Protein AF-A0A8S9V8W8-F1 (afdb_monomer)

Secondary structure (DSSP, 8-state):
-PPPPHHHHHHHHHHHHHHHHHHHHHHHHHTT---HHHHHHHHHHHHHHHHHHH-S-SS--SS--PPP-HHHHHHH-TTTS-HHHHHHHHSS-HHHHHHHHHHHTT-GGGSPPSSS--TTHHHHHHHHHHHHTT-S------SS---

Solvent-accessible surface area (backbone atoms only — not comparable to full-atom values): 8996 Å² total; per-residue (Å²): 131,85,80,80,50,72,47,59,52,50,52,54,52,44,51,55,51,50,52,57,48,52,54,51,51,52,50,25,63,73,70,72,52,83,49,71,71,60,53,50,50,51,52,51,54,51,53,53,43,52,56,51,68,77,38,96,54,75,83,66,61,92,77,64,79,70,76,72,71,65,66,56,46,63,75,73,32,59,88,82,36,43,70,67,55,40,28,55,39,44,66,41,50,68,70,57,50,52,53,54,39,62,74,48,52,83,38,74,90,58,48,54,77,74,97,52,78,55,81,71,48,61,62,50,54,50,54,51,46,37,47,73,72,59,30,39,55,62,93,67,88,71,86,90,82,82,131

pLDDT: mean 83.27, std 13.47, range [36.59, 96.0]

Radius of gyration: 28.7 Å; Cα contacts (8 Å, |Δi|>4): 80; chains: 1; bounding box: 59×49×75 Å

Sequence (147 aa):
MPRPSARQVALRKLKIFLQVREEAATLRYLYDEEDFSEDELDILYAAAYERVLGSRYVDRPPSYRRRSDCWTQLLYDTTKLNSTEFLEYFRLEREAFFRLVDLVRDHPAMVSSGNCPFRGGVELHMLVLLKCLGAFGNDNTWSKQAQ

Foldseek 3Di:
DDDDAPLRVQLVVLVVVLVVLVVVVVVCVVVVVDDVVSVVVNVVSVVLNVVSVPDPHNPQDPCPPDDPPVVVCVLPPCPVAPQVNNCQQQVDGSVRLVVVLVVCQPPPVQQDDPDDGRPPGSSVVSVVVSVVVVSRRDPPPDDDDDD

Mean predicted aligned error: 12.71 Å

Organism: Phytophthora infestans (NCBI:txid4787)

Structure (mmCIF, N/CA/C/O backbone):
data_AF-A0A8S9V8W8-F1
#
_entry.id   AF-A0A8S9V8W8-F1
#
loop_
_atom_site.group_PDB
_atom_site.id
_atom_site.type_symbol
_atom_site.label_atom_id
_atom_site.label_alt_id
_atom_site.label_comp_id
_atom_site.label_asym_id
_atom_site.label_entity_id
_atom_site.label_seq_id
_atom_site.pdbx_PDB_ins_code
_atom_site.Cartn_x
_atom_site.Cartn_y
_atom_site.Cartn_z
_atom_site.occupancy
_atom_site.B_iso_or_equiv
_atom_site.auth_seq_id
_atom_site.auth_comp_id
_atom_site.auth_asym_id
_atom_site.auth_atom_id
_atom_site.pdbx_PDB_model_num
ATOM 1 N N . MET A 1 1 ? -8.405 17.752 -18.909 1.00 70.81 1 MET A N 1
ATOM 2 C CA . MET A 1 1 ? -7.757 16.461 -19.240 1.00 70.81 1 MET A CA 1
ATOM 3 C C . MET A 1 1 ? -7.244 15.805 -17.963 1.00 70.81 1 MET A C 1
ATOM 5 O O . MET A 1 1 ? -6.679 16.525 -17.143 1.00 70.81 1 MET A O 1
ATOM 9 N N . PRO A 1 2 ? -7.440 14.490 -17.758 1.00 79.62 2 PRO A N 1
ATOM 10 C CA . PRO A 1 2 ? -6.864 13.784 -16.615 1.00 79.62 2 PRO A CA 1
ATOM 11 C C . PRO A 1 2 ? -5.333 13.760 -16.709 1.00 79.62 2 PRO A C 1
ATOM 13 O O . PRO A 1 2 ? -4.765 13.638 -17.795 1.00 79.62 2 PRO A O 1
ATOM 16 N N . ARG A 1 3 ? -4.661 13.900 -15.562 1.00 86.62 3 ARG A N 1
ATOM 17 C CA . ARG A 1 3 ? -3.195 13.879 -15.489 1.00 86.62 3 ARG A CA 1
ATOM 18 C C . ARG A 1 3 ? -2.683 12.455 -15.752 1.00 86.62 3 ARG A C 1
ATOM 20 O O . ARG A 1 3 ? -3.227 11.518 -15.164 1.00 86.62 3 ARG A O 1
ATOM 27 N N . PRO A 1 4 ? -1.656 12.271 -16.602 1.00 86.81 4 PRO A N 1
ATOM 28 C CA . PRO A 1 4 ? -1.094 10.951 -16.855 1.00 86.81 4 PRO A CA 1
ATOM 29 C C . PRO A 1 4 ? -0.398 10.419 -15.600 1.00 86.81 4 PRO A C 1
ATOM 31 O O . PRO A 1 4 ? 0.229 11.171 -14.852 1.00 86.81 4 PRO A O 1
ATOM 34 N N . SER A 1 5 ? -0.497 9.111 -15.369 1.00 89.06 5 SER A N 1
ATOM 35 C CA . SER A 1 5 ? 0.194 8.476 -14.245 1.00 89.06 5 SER A CA 1
ATOM 36 C C . SER A 1 5 ? 1.700 8.390 -14.500 1.00 89.06 5 SER A C 1
ATOM 38 O O . SER A 1 5 ? 2.140 8.304 -15.648 1.00 89.06 5 SER A O 1
ATOM 40 N N . ALA A 1 6 ? 2.502 8.333 -13.432 1.00 89.69 6 ALA A N 1
ATOM 41 C CA . ALA A 1 6 ? 3.952 8.140 -13.542 1.00 89.69 6 ALA A CA 1
ATOM 42 C C . ALA A 1 6 ? 4.310 6.910 -14.399 1.00 89.69 6 ALA A C 1
ATOM 44 O O . ALA A 1 6 ? 5.212 6.973 -15.229 1.00 89.69 6 ALA A O 1
ATOM 45 N N . ARG A 1 7 ? 3.524 5.827 -14.287 1.00 92.38 7 ARG A N 1
ATOM 46 C CA . ARG A 1 7 ? 3.657 4.624 -15.125 1.00 92.38 7 ARG A CA 1
ATOM 47 C C . ARG A 1 7 ? 3.442 4.915 -16.602 1.00 92.38 7 ARG A C 1
ATOM 49 O O . ARG A 1 7 ? 4.238 4.489 -17.427 1.00 92.38 7 ARG A O 1
ATOM 56 N N . GLN A 1 8 ? 2.379 5.635 -16.945 1.00 92.06 8 GLN A N 1
ATOM 57 C CA . GLN A 1 8 ? 2.104 5.985 -18.340 1.00 92.06 8 GLN A CA 1
ATOM 58 C C . GLN A 1 8 ? 3.206 6.865 -18.928 1.00 92.06 8 GLN A C 1
ATOM 60 O O . GLN A 1 8 ? 3.594 6.668 -20.076 1.00 92.06 8 GLN A O 1
ATOM 65 N N . VAL A 1 9 ? 3.729 7.811 -18.145 1.00 93.62 9 VAL A N 1
ATOM 66 C CA . VAL A 1 9 ? 4.851 8.657 -18.567 1.00 93.62 9 VAL A CA 1
ATOM 67 C C . VAL A 1 9 ? 6.112 7.817 -18.784 1.00 93.62 9 VAL A C 1
ATOM 69 O O . VAL A 1 9 ? 6.744 7.948 -19.829 1.00 93.62 9 VAL A O 1
ATOM 72 N N . ALA A 1 10 ? 6.447 6.927 -17.847 1.00 93.31 10 ALA A N 1
ATOM 73 C CA . ALA A 1 10 ? 7.608 6.045 -17.950 1.00 93.31 10 ALA A CA 1
ATOM 74 C C . ALA A 1 10 ? 7.526 5.117 -19.171 1.00 93.31 10 ALA A C 1
ATOM 76 O O . ALA A 1 10 ? 8.469 5.063 -19.954 1.00 93.31 10 ALA A O 1
ATOM 77 N N . LEU A 1 11 ? 6.380 4.461 -19.392 1.00 94.94 11 LEU A N 1
ATOM 78 C CA . LEU A 1 11 ? 6.176 3.580 -20.548 1.00 94.94 11 LEU A CA 1
ATOM 79 C C . LEU A 1 11 ? 6.285 4.322 -21.878 1.00 94.94 11 LEU A C 1
ATOM 81 O O . LEU A 1 11 ? 6.869 3.794 -22.817 1.00 94.94 11 LEU A O 1
ATOM 85 N N . ARG A 1 12 ? 5.745 5.544 -21.971 1.00 94.81 12 ARG A N 1
ATOM 86 C CA . ARG A 1 12 ? 5.882 6.358 -23.189 1.00 94.81 12 ARG A CA 1
ATOM 87 C C . ARG A 1 12 ? 7.340 6.693 -23.470 1.00 94.81 12 ARG A C 1
ATOM 89 O O . ARG A 1 12 ? 7.774 6.534 -24.602 1.00 94.81 12 ARG A O 1
ATOM 96 N N . LYS A 1 13 ? 8.087 7.125 -22.450 1.00 94.94 13 LYS A N 1
ATOM 97 C CA . LYS A 1 13 ? 9.515 7.439 -22.593 1.00 94.94 13 LYS A CA 1
ATOM 98 C C . LYS A 1 13 ? 10.313 6.210 -23.019 1.00 94.94 13 LYS A C 1
ATOM 100 O O . LYS A 1 13 ? 11.019 6.275 -24.013 1.00 94.94 13 LYS A O 1
ATOM 105 N N . LEU A 1 14 ? 10.153 5.092 -22.311 1.00 94.94 14 LEU A N 1
ATOM 106 C CA . LEU A 1 14 ? 10.856 3.844 -22.617 1.00 94.94 14 LEU A CA 1
ATOM 107 C C . LEU A 1 14 ? 10.521 3.322 -24.017 1.00 94.94 14 LEU A C 1
ATOM 109 O O . LEU A 1 14 ? 11.418 2.884 -24.720 1.00 94.94 14 LEU A O 1
ATOM 113 N N . LYS A 1 15 ? 9.261 3.438 -24.456 1.00 96.00 15 LYS A N 1
ATOM 114 C CA . LYS A 1 15 ? 8.867 3.051 -25.814 1.00 96.00 15 LYS A CA 1
ATOM 115 C C . LYS A 1 15 ? 9.573 3.886 -26.886 1.00 96.00 15 LYS A C 1
ATOM 117 O O . LYS A 1 15 ? 10.024 3.320 -27.869 1.00 96.00 15 LYS A O 1
ATOM 122 N N . ILE A 1 16 ? 9.675 5.204 -26.692 1.00 95.75 16 ILE A N 1
ATOM 123 C CA . ILE A 1 16 ? 10.404 6.083 -27.620 1.00 95.75 16 ILE A CA 1
ATOM 124 C C . ILE A 1 16 ? 11.884 5.692 -27.662 1.00 95.75 16 ILE A C 1
ATOM 126 O O . ILE A 1 16 ? 12.445 5.567 -28.743 1.00 95.75 16 ILE A O 1
ATOM 130 N N . PHE A 1 17 ? 12.504 5.454 -26.501 1.00 93.75 17 PHE A N 1
ATOM 131 C CA . PHE A 1 17 ? 13.900 5.017 -26.453 1.00 93.75 17 PHE A CA 1
ATOM 132 C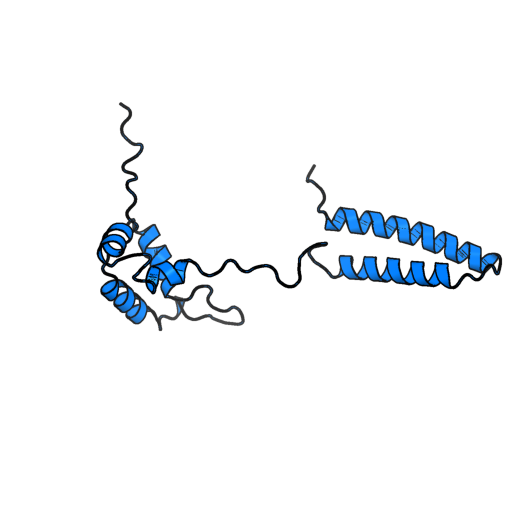 C . PHE A 1 17 ? 14.105 3.688 -27.175 1.00 93.75 17 PHE A C 1
ATOM 134 O O . PHE A 1 17 ? 14.995 3.608 -28.007 1.00 93.75 17 PHE A O 1
ATOM 141 N N . LEU A 1 18 ? 13.262 2.684 -26.930 1.00 95.56 18 LEU A N 1
ATOM 142 C CA . LEU A 1 18 ? 13.371 1.391 -27.608 1.00 95.56 18 LEU A CA 1
ATOM 143 C C . LEU A 1 18 ? 13.288 1.510 -29.133 1.00 95.56 18 LEU A C 1
ATOM 145 O O . LEU A 1 18 ? 14.057 0.849 -29.811 1.00 95.56 18 LEU A O 1
ATOM 149 N N . GLN A 1 19 ? 12.427 2.382 -29.664 1.00 95.88 19 GLN A N 1
ATOM 150 C CA . GLN A 1 19 ? 12.336 2.609 -31.112 1.00 95.88 19 GLN A CA 1
ATOM 151 C C . GLN A 1 19 ? 13.630 3.196 -31.689 1.00 95.88 19 GLN A C 1
ATOM 153 O O . GLN A 1 19 ? 14.149 2.692 -32.676 1.00 95.88 19 GLN A O 1
ATOM 158 N N . VAL A 1 20 ? 14.192 4.221 -31.040 1.00 95.31 20 VAL A N 1
ATOM 159 C CA . VAL A 1 20 ? 15.466 4.831 -31.469 1.00 95.31 20 VAL A CA 1
ATOM 160 C C . VAL A 1 20 ? 16.617 3.825 -31.396 1.00 95.31 20 VAL A C 1
ATOM 162 O O . VAL A 1 20 ? 17.513 3.818 -32.236 1.00 95.31 20 VAL A O 1
ATOM 165 N N . ARG A 1 21 ? 16.604 2.974 -30.372 1.00 94.06 21 ARG A N 1
ATOM 166 C CA . ARG A 1 21 ? 17.616 1.940 -30.156 1.00 94.06 21 ARG A CA 1
ATOM 167 C C . ARG A 1 21 ? 17.513 0.811 -31.176 1.00 94.06 21 ARG A C 1
ATOM 169 O O . ARG A 1 21 ? 18.535 0.391 -31.699 1.00 94.06 21 ARG A O 1
ATOM 176 N N . GLU A 1 22 ? 16.299 0.387 -31.513 1.00 94.69 22 GLU A N 1
ATOM 177 C CA . GLU A 1 22 ? 16.039 -0.578 -32.583 1.00 94.69 22 GLU A CA 1
ATOM 178 C C . GLU A 1 22 ? 16.583 -0.064 -33.924 1.00 94.69 22 GLU A C 1
ATOM 180 O O . GLU A 1 22 ? 17.324 -0.775 -34.598 1.00 94.69 22 GLU A O 1
ATOM 185 N N . GLU A 1 23 ? 16.323 1.202 -34.265 1.00 95.06 23 GLU A N 1
ATOM 186 C CA . GLU A 1 23 ? 16.904 1.843 -35.452 1.00 95.06 23 GLU A CA 1
ATOM 187 C C . GLU A 1 23 ? 18.442 1.833 -35.405 1.00 95.06 23 GLU A C 1
ATOM 189 O O . GLU A 1 23 ? 19.091 1.417 -36.366 1.00 95.06 23 GLU A O 1
ATOM 194 N N . ALA A 1 24 ? 19.047 2.208 -34.275 1.00 93.19 24 ALA A N 1
ATOM 195 C CA . ALA A 1 24 ? 20.502 2.180 -34.115 1.00 93.19 24 ALA A CA 1
ATOM 196 C C . ALA A 1 24 ? 21.092 0.761 -34.242 1.00 93.19 24 ALA A C 1
ATOM 198 O O . ALA A 1 24 ? 22.124 0.583 -34.885 1.00 93.19 24 ALA A O 1
ATOM 199 N N . ALA A 1 25 ? 20.438 -0.255 -33.676 1.00 93.00 25 ALA A N 1
ATOM 200 C CA . ALA A 1 25 ? 20.843 -1.653 -33.803 1.00 93.00 25 ALA A CA 1
ATOM 201 C C . ALA A 1 25 ? 20.768 -2.134 -35.261 1.00 93.00 25 ALA A C 1
ATOM 203 O O . ALA A 1 25 ? 21.687 -2.800 -35.737 1.00 93.00 25 ALA A O 1
ATOM 204 N N . THR A 1 26 ? 19.727 -1.742 -36.008 1.00 93.94 26 THR A N 1
ATOM 205 C CA . THR A 1 26 ? 19.630 -2.080 -37.439 1.00 93.94 26 THR A CA 1
ATOM 206 C C . THR A 1 26 ? 20.735 -1.441 -38.274 1.00 93.94 26 THR A C 1
ATOM 208 O O . THR A 1 26 ? 21.244 -2.085 -39.188 1.00 93.94 26 THR A O 1
ATOM 211 N N . LEU A 1 27 ? 21.138 -0.205 -37.959 1.00 93.81 27 LEU A N 1
ATOM 212 C CA . LEU A 1 27 ? 22.252 0.457 -38.638 1.00 93.81 27 LEU A CA 1
ATOM 213 C C . LEU A 1 27 ? 23.578 -0.240 -38.334 1.00 93.81 27 LEU A C 1
ATOM 215 O O . LEU A 1 27 ? 24.322 -0.528 -39.265 1.00 93.81 27 LEU A O 1
ATOM 219 N N . ARG A 1 28 ? 23.838 -0.571 -37.064 1.00 93.69 28 ARG A N 1
ATOM 220 C CA . ARG A 1 28 ? 25.041 -1.316 -36.663 1.00 93.69 28 ARG A CA 1
ATOM 221 C C . ARG A 1 28 ? 25.149 -2.649 -37.395 1.00 93.69 28 ARG A C 1
ATOM 223 O O . ARG A 1 28 ? 26.187 -2.947 -37.970 1.00 93.69 28 ARG A O 1
ATOM 230 N N . TYR A 1 29 ? 24.045 -3.390 -37.466 1.00 91.56 29 TYR A N 1
ATOM 231 C CA . TYR A 1 29 ? 23.970 -4.630 -38.234 1.00 91.56 29 TYR A CA 1
ATOM 232 C C . TYR A 1 29 ? 24.218 -4.421 -39.737 1.00 91.56 29 TYR A C 1
ATOM 234 O O . TYR A 1 29 ? 24.909 -5.213 -40.363 1.00 91.56 29 TYR A O 1
ATOM 242 N N . LEU A 1 30 ? 23.671 -3.356 -40.334 1.00 95.31 30 LEU A N 1
ATOM 243 C CA . LEU A 1 30 ? 23.828 -3.076 -41.766 1.00 95.31 30 LEU A CA 1
ATOM 244 C C . LEU A 1 30 ? 25.269 -2.705 -42.153 1.00 95.31 30 LEU A C 1
ATOM 246 O O . LEU A 1 30 ? 25.691 -2.998 -43.271 1.00 95.31 30 LEU A O 1
ATOM 250 N N . TYR A 1 31 ? 25.988 -2.027 -41.258 1.00 94.31 31 TYR A N 1
ATOM 251 C CA . TYR A 1 31 ? 27.356 -1.555 -41.482 1.00 94.31 31 TYR A CA 1
ATOM 252 C C . TYR A 1 31 ? 28.434 -2.476 -40.884 1.00 94.31 31 TYR A C 1
ATOM 254 O O . TYR A 1 31 ? 29.606 -2.107 -40.917 1.00 94.31 31 TYR A O 1
ATOM 262 N N . ASP A 1 32 ? 28.063 -3.656 -40.367 1.00 91.38 32 ASP A N 1
ATOM 263 C CA . ASP A 1 32 ? 28.951 -4.573 -39.628 1.00 91.38 32 ASP A CA 1
ATOM 264 C C . ASP A 1 32 ? 29.699 -3.884 -38.459 1.00 91.38 32 ASP A C 1
ATOM 266 O O . ASP A 1 32 ? 30.818 -4.246 -38.090 1.00 91.38 32 ASP A O 1
ATOM 270 N N . GLU A 1 33 ? 29.071 -2.877 -37.846 1.00 91.81 33 GLU A N 1
ATOM 271 C CA . GLU A 1 33 ? 29.570 -2.160 -36.667 1.00 91.81 33 GLU A CA 1
ATOM 272 C C . GLU A 1 33 ? 29.078 -2.844 -35.383 1.00 91.81 33 GLU A C 1
ATOM 274 O O . GLU A 1 33 ? 28.322 -2.272 -34.593 1.00 91.81 33 GLU A O 1
ATOM 279 N N . GLU A 1 34 ? 29.468 -4.106 -35.187 1.00 87.81 34 GLU A N 1
ATOM 280 C CA . GLU A 1 34 ? 29.121 -4.846 -33.971 1.00 87.81 34 GLU A CA 1
ATOM 281 C C . GLU A 1 34 ? 29.688 -4.146 -32.725 1.00 87.81 34 GLU A C 1
ATOM 283 O O . GLU A 1 34 ? 30.896 -3.940 -32.588 1.00 87.81 34 GLU A O 1
ATOM 288 N N . ASP A 1 35 ? 28.800 -3.808 -31.789 1.00 91.00 35 ASP A N 1
ATOM 289 C CA . ASP A 1 35 ? 29.153 -3.193 -30.512 1.00 91.00 35 ASP A CA 1
ATOM 290 C C . ASP A 1 35 ? 28.373 -3.869 -29.382 1.00 91.00 35 ASP A C 1
ATOM 292 O O . ASP A 1 35 ? 27.203 -3.579 -29.124 1.00 91.00 35 ASP A O 1
ATOM 296 N N . PHE A 1 36 ? 29.056 -4.772 -28.683 1.00 89.56 36 PHE A N 1
ATOM 297 C CA . PHE A 1 36 ? 28.488 -5.536 -27.573 1.00 89.56 36 PHE A CA 1
ATOM 298 C C . PHE A 1 36 ? 28.013 -4.661 -26.408 1.00 89.56 36 PHE A C 1
ATOM 300 O O . PHE A 1 36 ? 27.091 -5.050 -25.692 1.00 89.56 36 PHE A O 1
ATOM 307 N N . SER A 1 37 ? 28.639 -3.501 -26.191 1.00 90.81 37 SER A N 1
ATOM 308 C CA . SER A 1 37 ? 28.251 -2.603 -25.098 1.00 90.81 37 SER A CA 1
ATOM 309 C C . SER A 1 37 ? 26.904 -1.943 -25.382 1.00 90.81 37 SER A C 1
ATOM 311 O O . SER A 1 37 ? 26.062 -1.792 -24.494 1.00 90.81 37 SER A O 1
ATOM 313 N N . GLU A 1 38 ? 26.668 -1.624 -26.649 1.00 91.69 38 GLU A N 1
ATOM 314 C CA . GLU A 1 38 ? 25.408 -1.084 -27.127 1.00 91.69 38 GLU A CA 1
ATOM 315 C C . GLU A 1 38 ? 24.305 -2.158 -27.119 1.00 91.69 38 GLU A C 1
ATOM 317 O O . GLU A 1 38 ? 23.176 -1.890 -26.705 1.00 91.69 38 GLU A O 1
ATOM 322 N N . ASP A 1 39 ? 24.623 -3.407 -27.445 1.00 90.19 39 ASP A N 1
ATOM 323 C CA . ASP A 1 39 ? 23.652 -4.507 -27.343 1.00 90.19 39 ASP A CA 1
ATOM 324 C C . ASP A 1 39 ? 23.237 -4.794 -25.891 1.00 90.19 39 ASP A C 1
ATOM 326 O O . ASP A 1 39 ? 22.066 -5.062 -25.603 1.00 90.19 39 ASP A O 1
ATOM 330 N N . GLU A 1 40 ? 24.165 -4.678 -24.937 1.00 94.12 40 GLU A N 1
ATOM 331 C CA . GLU A 1 40 ? 23.848 -4.791 -23.511 1.00 94.12 40 GLU A CA 1
ATOM 332 C C . GLU A 1 40 ? 22.883 -3.682 -23.060 1.00 94.12 40 GLU A C 1
ATOM 334 O O . GLU A 1 40 ? 21.921 -3.941 -22.326 1.00 94.12 40 GLU A O 1
ATOM 339 N N . LEU A 1 41 ? 23.074 -2.453 -23.547 1.00 93.12 41 LEU A N 1
ATOM 340 C CA . LEU A 1 41 ? 22.155 -1.345 -23.283 1.00 93.12 41 LEU A CA 1
ATOM 341 C C . LEU A 1 41 ? 20.754 -1.611 -23.852 1.00 93.12 41 LEU A C 1
ATOM 343 O O . LEU A 1 41 ? 19.765 -1.337 -23.163 1.00 93.12 41 LEU A O 1
ATOM 347 N N . ASP A 1 42 ? 20.645 -2.184 -25.051 1.00 93.56 42 ASP A N 1
ATOM 348 C CA . ASP A 1 42 ? 19.356 -2.553 -25.657 1.00 93.56 42 ASP A CA 1
ATOM 349 C C . ASP A 1 42 ? 18.584 -3.537 -24.775 1.00 93.56 42 ASP A C 1
ATOM 351 O O . ASP A 1 42 ? 17.405 -3.323 -24.460 1.00 93.56 42 ASP A O 1
ATOM 355 N N . ILE A 1 43 ? 19.277 -4.570 -24.292 1.00 93.88 43 ILE A N 1
ATOM 356 C CA . ILE A 1 43 ? 18.724 -5.568 -23.372 1.00 93.88 43 ILE A CA 1
ATOM 357 C C . ILE A 1 43 ? 18.252 -4.902 -22.073 1.00 93.88 43 ILE A C 1
ATOM 359 O O . ILE A 1 43 ? 17.152 -5.192 -21.587 1.00 93.88 43 ILE A O 1
ATOM 363 N N . LEU A 1 44 ? 19.041 -3.981 -21.513 1.00 94.81 44 LEU A N 1
ATOM 364 C CA . LEU A 1 44 ? 18.689 -3.268 -20.282 1.00 94.81 44 LEU A CA 1
ATOM 365 C C . LEU A 1 44 ? 17.431 -2.406 -20.448 1.00 94.81 44 LEU A C 1
ATOM 367 O O . LEU A 1 44 ? 16.554 -2.423 -19.575 1.00 94.81 44 LEU A O 1
ATOM 371 N N . TYR A 1 45 ? 17.303 -1.672 -21.556 1.00 94.12 45 TYR A N 1
ATOM 372 C CA . TYR A 1 45 ? 16.111 -0.866 -21.830 1.00 94.12 45 TYR A CA 1
ATOM 373 C C . TYR A 1 45 ? 14.871 -1.734 -22.074 1.00 94.12 45 TYR A C 1
ATOM 375 O O . TYR A 1 45 ? 13.791 -1.396 -21.572 1.00 94.12 45 TYR A O 1
ATOM 383 N N . ALA A 1 46 ? 15.018 -2.868 -22.764 1.00 95.06 46 ALA A N 1
ATOM 384 C CA . ALA A 1 46 ? 13.932 -3.823 -22.977 1.00 95.06 46 ALA A CA 1
ATOM 385 C C . ALA A 1 46 ? 13.457 -4.427 -21.646 1.00 95.06 46 ALA A C 1
ATOM 387 O O . ALA A 1 46 ? 12.265 -4.396 -21.326 1.00 95.06 46 ALA A O 1
ATOM 388 N N . ALA A 1 47 ? 14.390 -4.869 -20.799 1.00 94.69 47 ALA A N 1
ATOM 389 C CA . ALA A 1 47 ? 14.086 -5.381 -19.466 1.00 94.69 47 ALA A CA 1
ATOM 390 C C . ALA A 1 47 ? 13.419 -4.318 -18.573 1.00 94.69 47 ALA A C 1
ATOM 392 O O . ALA A 1 47 ? 12.480 -4.612 -17.824 1.00 94.69 47 ALA A O 1
ATOM 393 N N . ALA A 1 48 ? 13.861 -3.059 -18.658 1.00 93.25 48 ALA A N 1
ATOM 394 C CA . ALA A 1 48 ? 13.247 -1.953 -17.930 1.00 93.25 48 ALA A CA 1
ATOM 395 C C . ALA A 1 48 ? 11.805 -1.682 -18.391 1.00 93.25 48 ALA A C 1
ATOM 397 O O . ALA A 1 48 ? 10.942 -1.420 -17.545 1.00 93.25 48 ALA A O 1
ATOM 398 N N . TYR A 1 49 ? 11.532 -1.767 -19.697 1.00 94.38 49 TYR A N 1
ATOM 399 C CA . TYR A 1 49 ? 10.187 -1.641 -20.258 1.00 94.38 49 TYR A CA 1
ATOM 400 C C . TYR A 1 49 ? 9.258 -2.742 -19.748 1.00 94.38 49 TYR A C 1
ATOM 402 O O . TYR A 1 49 ? 8.213 -2.427 -19.173 1.00 94.38 49 TYR A O 1
ATOM 410 N N . GLU A 1 50 ? 9.674 -4.004 -19.849 1.00 94.50 50 GLU A N 1
ATOM 411 C CA . GLU A 1 50 ? 8.899 -5.157 -19.377 1.00 94.50 50 GLU A CA 1
ATOM 412 C C . GLU A 1 50 ? 8.618 -5.090 -17.873 1.00 94.50 50 GLU A C 1
ATOM 414 O O . GLU A 1 50 ? 7.488 -5.299 -17.419 1.00 94.50 50 GLU A O 1
ATOM 419 N N . ARG A 1 51 ? 9.610 -4.681 -1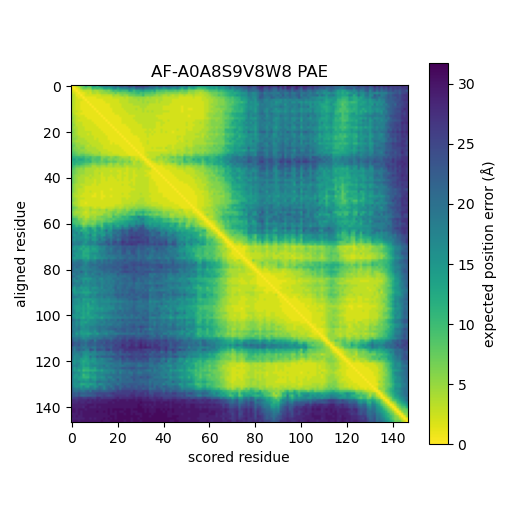7.076 1.00 91.56 51 ARG A N 1
ATOM 420 C CA . ARG A 1 51 ? 9.438 -4.486 -15.631 1.00 91.56 51 ARG A CA 1
ATOM 421 C C . ARG A 1 51 ? 8.348 -3.461 -15.307 1.00 91.56 51 ARG A C 1
ATOM 423 O O . ARG A 1 51 ? 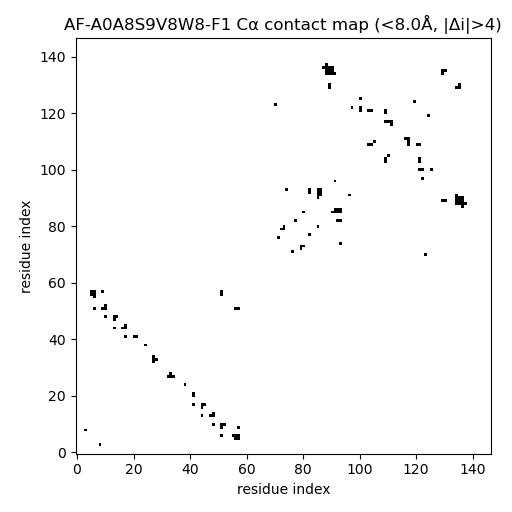7.559 -3.673 -14.387 1.00 91.56 51 ARG A O 1
ATOM 430 N N . VAL A 1 52 ? 8.301 -2.338 -16.027 1.00 92.31 52 VAL A N 1
ATOM 431 C CA . VAL A 1 52 ? 7.272 -1.298 -15.826 1.00 92.31 52 VAL A CA 1
ATOM 432 C C . VAL A 1 52 ? 5.922 -1.732 -16.407 1.00 92.31 52 VAL A C 1
ATOM 434 O O . VAL A 1 52 ? 4.866 -1.360 -15.881 1.00 92.31 52 VAL A O 1
ATOM 437 N N . LEU A 1 53 ? 5.929 -2.533 -17.472 1.00 92.69 53 LEU A N 1
ATOM 438 C CA . LEU A 1 53 ? 4.724 -3.088 -18.073 1.00 92.69 53 LEU A CA 1
ATOM 439 C C . LEU A 1 53 ? 4.029 -4.052 -17.100 1.00 92.69 53 LEU A C 1
ATOM 441 O O . LEU A 1 53 ? 2.830 -3.891 -16.853 1.00 92.69 53 LEU A O 1
ATOM 445 N N . GLY A 1 54 ? 4.790 -4.959 -16.483 1.00 89.56 54 GLY A N 1
ATOM 446 C CA . GLY A 1 54 ? 4.310 -5.934 -15.499 1.00 89.56 54 GLY A CA 1
ATOM 447 C 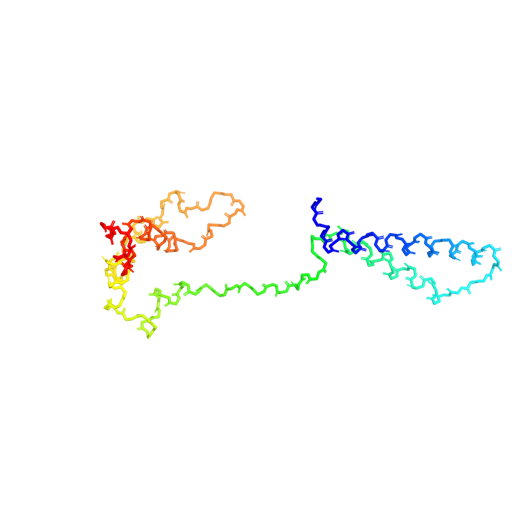C . GLY A 1 54 ? 3.984 -5.356 -14.117 1.00 89.56 54 GLY A C 1
ATOM 448 O O . GLY A 1 54 ? 3.317 -6.011 -13.315 1.00 89.56 54 GLY A O 1
ATOM 449 N N . SER A 1 55 ? 4.401 -4.123 -13.814 1.00 85.62 55 SER A N 1
ATOM 450 C CA . SER A 1 55 ? 4.127 -3.483 -12.527 1.00 85.62 55 SER A CA 1
ATOM 451 C C . SER A 1 55 ? 2.941 -2.514 -12.588 1.00 85.62 55 SER A C 1
ATOM 453 O O . SER A 1 55 ? 2.685 -1.821 -13.574 1.00 85.62 55 SER A O 1
ATOM 455 N N . ARG A 1 56 ? 2.188 -2.422 -11.482 1.00 83.69 56 ARG A N 1
ATOM 456 C CA . ARG A 1 56 ? 1.102 -1.432 -11.339 1.00 83.69 56 ARG A CA 1
ATOM 457 C C . ARG A 1 56 ? 1.627 -0.024 -11.040 1.00 83.69 56 ARG A C 1
ATOM 459 O O . ARG A 1 56 ? 0.970 0.963 -11.368 1.00 83.69 56 ARG A O 1
ATOM 466 N N . TYR A 1 57 ? 2.790 0.068 -10.405 1.00 84.06 57 TYR A N 1
ATOM 467 C CA . TYR A 1 57 ? 3.399 1.304 -9.921 1.00 84.06 57 TYR A CA 1
ATOM 468 C C . TYR A 1 5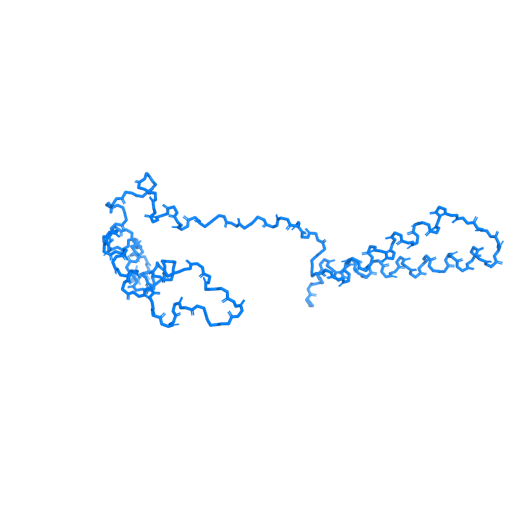7 ? 4.891 1.289 -10.253 1.00 84.06 57 TYR A C 1
ATOM 470 O O . TYR A 1 57 ? 5.528 0.257 -10.072 1.00 84.06 57 TYR A O 1
ATOM 478 N N . VAL A 1 58 ? 5.431 2.427 -10.698 1.00 82.19 58 VAL A N 1
ATOM 479 C CA . VAL A 1 58 ? 6.841 2.543 -11.118 1.00 82.19 58 VAL A CA 1
ATOM 480 C C . VAL A 1 58 ? 7.783 2.432 -9.921 1.00 82.19 58 VAL A C 1
ATOM 482 O O . VAL A 1 58 ? 8.645 1.565 -9.909 1.00 82.19 58 VAL A O 1
ATOM 485 N N . ASP A 1 59 ? 7.543 3.235 -8.881 1.00 77.44 59 ASP A N 1
ATOM 486 C CA . ASP A 1 59 ? 8.478 3.400 -7.758 1.00 77.44 59 ASP A CA 1
ATOM 487 C C . ASP A 1 59 ? 7.920 2.847 -6.443 1.00 77.44 59 ASP A C 1
ATOM 489 O O . ASP A 1 59 ? 8.157 3.397 -5.367 1.00 77.44 59 ASP A O 1
ATOM 493 N N . ARG A 1 60 ? 7.098 1.789 -6.494 1.00 76.62 60 ARG A N 1
ATOM 494 C CA . ARG A 1 60 ? 6.550 1.218 -5.257 1.00 76.62 60 ARG A CA 1
ATOM 495 C C . ARG A 1 60 ? 7.627 0.376 -4.566 1.00 76.62 60 ARG A C 1
ATOM 497 O O . ARG A 1 60 ? 8.015 -0.645 -5.132 1.00 76.62 60 ARG A O 1
ATOM 504 N N . PRO A 1 61 ? 8.056 0.728 -3.338 1.00 76.56 61 PRO A N 1
ATOM 505 C CA . PRO A 1 61 ? 9.007 -0.097 -2.616 1.00 76.56 61 PRO A CA 1
ATOM 506 C C . PRO A 1 61 ? 8.409 -1.488 -2.350 1.00 76.56 61 PRO A C 1
ATOM 508 O O . PRO A 1 61 ? 7.206 -1.584 -2.069 1.00 76.56 61 PRO A O 1
ATOM 511 N N . PRO A 1 62 ? 9.225 -2.557 -2.400 1.00 70.44 62 PRO A N 1
ATOM 512 C CA . PRO A 1 62 ? 8.763 -3.925 -2.161 1.00 70.44 62 PRO A CA 1
ATOM 513 C C . PRO A 1 62 ? 8.179 -4.079 -0.749 1.00 70.44 62 PRO A C 1
ATOM 515 O O . PRO A 1 62 ? 7.148 -4.722 -0.560 1.00 70.44 62 PRO A O 1
ATOM 518 N N . SER A 1 63 ? 8.767 -3.395 0.234 1.00 69.62 63 SER A N 1
ATOM 519 C CA . SER A 1 63 ? 8.240 -3.253 1.589 1.00 69.62 63 SER A CA 1
ATOM 520 C C . SER A 1 63 ? 7.450 -1.949 1.725 1.00 69.62 63 SER A C 1
ATOM 522 O O . SER A 1 63 ? 7.873 -0.973 2.346 1.00 69.62 63 SER A O 1
ATOM 524 N N . TYR A 1 64 ? 6.253 -1.901 1.142 1.00 64.56 64 TYR A N 1
ATOM 525 C CA . TYR A 1 64 ? 5.329 -0.819 1.474 1.00 64.56 64 TYR A CA 1
ATOM 526 C C . TYR A 1 64 ? 5.018 -0.895 2.975 1.00 64.56 64 TYR A C 1
ATOM 528 O O . TYR A 1 64 ? 4.417 -1.878 3.418 1.00 64.56 64 TYR A O 1
ATOM 536 N N . ARG A 1 65 ? 5.449 0.114 3.752 1.00 61.12 65 ARG A N 1
ATOM 537 C CA . ARG A 1 65 ? 5.203 0.189 5.199 1.00 61.12 65 ARG A CA 1
ATOM 538 C C . ARG A 1 65 ? 3.701 0.084 5.432 1.00 61.12 65 ARG A C 1
ATOM 540 O O . ARG A 1 65 ? 2.960 1.042 5.211 1.00 61.12 65 ARG A O 1
ATOM 547 N N . ARG A 1 66 ? 3.239 -1.089 5.864 1.00 66.06 66 ARG A N 1
ATOM 548 C CA . ARG A 1 66 ? 1.900 -1.204 6.430 1.00 66.06 66 ARG A CA 1
ATOM 549 C C . ARG A 1 66 ? 1.927 -0.340 7.681 1.00 66.06 66 ARG A C 1
ATOM 551 O O . ARG A 1 66 ? 2.809 -0.512 8.521 1.00 66.06 66 ARG A O 1
ATOM 558 N N . ARG A 1 67 ? 1.038 0.653 7.748 1.00 65.50 67 ARG A N 1
ATOM 559 C CA . ARG A 1 67 ? 0.849 1.432 8.971 1.00 65.50 67 ARG A CA 1
ATOM 560 C C . ARG A 1 67 ? 0.602 0.407 10.076 1.00 65.50 67 ARG A C 1
ATOM 562 O O . ARG A 1 67 ? -0.226 -0.479 9.871 1.00 65.50 67 ARG A O 1
ATOM 569 N N . SER A 1 68 ? 1.377 0.459 11.158 1.00 67.56 68 SER A N 1
ATOM 570 C CA . SER A 1 68 ? 1.132 -0.430 12.289 1.00 67.56 68 SER A CA 1
ATOM 571 C C . SER A 1 68 ? -0.313 -0.240 12.736 1.00 67.56 68 SER A C 1
ATOM 573 O O . SER A 1 68 ? -0.842 0.875 12.671 1.00 67.56 68 SER A O 1
ATOM 575 N N . ASP A 1 69 ? -0.952 -1.333 13.135 1.00 72.06 69 ASP A N 1
ATOM 576 C CA . ASP A 1 69 ? -2.329 -1.346 13.609 1.00 72.06 69 ASP A CA 1
ATOM 577 C C . ASP A 1 69 ? -2.417 -0.592 14.941 1.00 72.06 69 ASP A C 1
ATOM 579 O O . ASP A 1 69 ? -2.466 -1.181 16.015 1.00 72.06 69 ASP A O 1
ATOM 583 N N . CYS A 1 70 ? -2.393 0.741 14.887 1.00 74.88 70 CYS A N 1
ATOM 584 C CA . CYS A 1 70 ? -2.361 1.612 16.061 1.00 74.88 70 CYS A CA 1
ATOM 585 C C . CYS A 1 70 ? -3.589 1.427 16.959 1.00 74.88 70 CYS A C 1
ATOM 587 O O . CYS A 1 70 ? -3.537 1.736 18.143 1.00 74.88 70 CYS A O 1
ATOM 589 N N . TRP A 1 71 ? -4.678 0.890 16.405 1.00 82.12 71 TRP A N 1
ATOM 590 C CA . TRP A 1 71 ? -5.891 0.563 17.141 1.00 82.12 71 TRP A CA 1
ATOM 591 C C . TRP A 1 71 ? -5.679 -0.563 18.164 1.00 82.12 71 TRP A C 1
ATOM 593 O O . TRP A 1 71 ? -6.310 -0.532 19.212 1.00 82.12 71 TRP A O 1
ATOM 603 N N . THR A 1 72 ? -4.755 -1.505 17.927 1.00 84.56 72 THR A N 1
ATOM 604 C CA . THR A 1 72 ? -4.445 -2.569 18.906 1.00 84.56 72 THR A CA 1
ATOM 605 C C . THR A 1 72 ? -3.886 -1.982 20.198 1.00 84.56 72 THR A C 1
ATOM 607 O O . THR A 1 72 ? -4.247 -2.407 21.290 1.00 84.56 72 THR A O 1
ATOM 610 N N . GLN A 1 73 ? -3.068 -0.933 20.087 1.00 83.69 73 GLN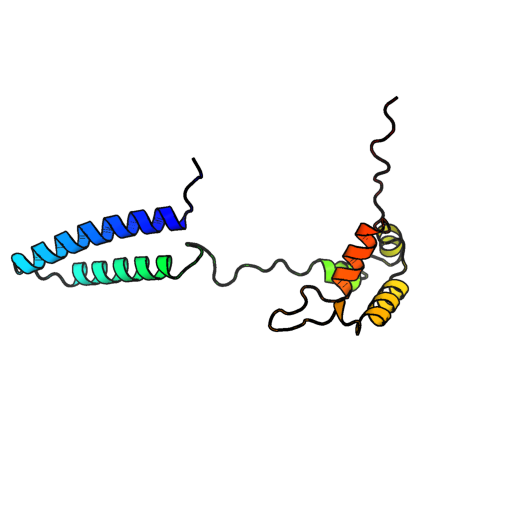 A N 1
ATOM 611 C CA . GLN A 1 73 ? -2.527 -0.235 21.250 1.00 83.69 73 GLN A CA 1
ATOM 612 C C . GLN A 1 73 ? -3.636 0.453 22.057 1.00 83.69 73 GLN A C 1
ATOM 614 O O . GLN A 1 73 ? -3.560 0.464 23.273 1.00 83.69 73 GLN A O 1
ATOM 619 N N . LEU A 1 74 ? -4.705 0.948 21.422 1.00 82.31 74 LEU A N 1
ATOM 620 C CA . LEU A 1 74 ? -5.841 1.535 22.152 1.00 82.31 74 LEU A CA 1
ATOM 621 C C . LEU A 1 74 ? -6.584 0.511 23.025 1.00 82.31 74 LEU A C 1
ATOM 623 O O . LEU A 1 74 ? -7.134 0.877 24.059 1.00 82.31 74 LEU A O 1
ATOM 627 N N . LEU A 1 75 ? -6.622 -0.756 22.605 1.00 85.81 75 LEU A N 1
ATOM 628 C CA . LEU A 1 75 ? -7.341 -1.815 23.316 1.00 85.81 75 LEU A CA 1
ATOM 629 C C . LEU A 1 75 ? -6.491 -2.455 24.415 1.00 85.81 75 LEU A C 1
ATOM 631 O O . LEU A 1 75 ? -6.957 -2.642 25.539 1.00 85.81 75 LEU A O 1
ATOM 635 N N . TYR A 1 76 ? -5.244 -2.788 24.091 1.00 86.12 76 TYR A N 1
ATOM 636 C CA . TYR A 1 76 ? -4.405 -3.637 24.936 1.00 86.12 76 TYR A CA 1
ATOM 637 C C . TYR A 1 76 ? -3.406 -2.861 25.796 1.00 86.12 76 TYR A C 1
ATOM 639 O O . TYR A 1 76 ? -2.963 -3.376 26.820 1.00 86.12 76 TYR A O 1
ATOM 647 N N . ASP A 1 77 ? -3.051 -1.631 25.419 1.00 85.50 77 ASP A N 1
ATOM 648 C CA . ASP A 1 77 ? -2.067 -0.836 26.150 1.00 85.50 77 ASP A CA 1
ATOM 649 C C . ASP A 1 77 ? -2.757 0.048 27.199 1.00 85.50 77 ASP A C 1
ATOM 651 O O . ASP A 1 77 ? -3.339 1.090 26.896 1.00 85.50 77 ASP A O 1
ATOM 655 N N . THR A 1 78 ? -2.696 -0.374 28.461 1.00 80.25 78 THR A N 1
ATOM 656 C CA . THR A 1 78 ? -3.220 0.389 29.605 1.00 80.25 78 THR A CA 1
ATOM 657 C C . THR A 1 78 ? -2.372 1.610 29.956 1.00 80.25 78 THR A C 1
ATOM 659 O O . THR A 1 78 ? -2.841 2.467 30.702 1.00 80.25 78 THR A O 1
ATOM 662 N N . THR A 1 79 ? -1.147 1.719 29.426 1.00 80.69 79 THR A N 1
ATOM 663 C CA . THR A 1 79 ? -0.270 2.877 29.670 1.00 80.69 79 THR A CA 1
ATOM 664 C C . THR A 1 79 ? -0.606 4.056 28.765 1.00 80.69 79 THR A C 1
ATOM 666 O O . THR A 1 79 ? -0.427 5.204 29.161 1.00 80.69 79 THR A O 1
ATOM 669 N N . LYS A 1 80 ? -1.110 3.777 27.556 1.00 77.69 80 LYS A N 1
ATOM 670 C CA . LYS A 1 80 ? -1.509 4.803 26.581 1.00 77.69 80 LYS A CA 1
ATOM 671 C C . LYS A 1 80 ? -2.935 5.283 26.750 1.00 77.69 80 LYS A C 1
ATOM 673 O O . LYS A 1 80 ? -3.222 6.421 26.399 1.00 77.69 80 LYS A O 1
ATOM 678 N N . LEU A 1 81 ? -3.810 4.393 27.199 1.00 83.44 81 LEU A N 1
ATOM 679 C CA . LEU A 1 81 ? -5.198 4.701 27.470 1.00 83.44 81 LEU A CA 1
ATOM 680 C C . LEU A 1 81 ? -5.564 3.985 28.761 1.00 83.44 81 LEU A C 1
ATOM 682 O O . LEU A 1 81 ? -5.580 2.751 28.794 1.00 83.44 81 LEU A O 1
ATOM 686 N N . ASN A 1 82 ? -5.822 4.723 29.833 1.00 87.06 82 ASN A N 1
ATOM 687 C CA . ASN A 1 82 ? -6.254 4.107 31.088 1.00 87.06 82 ASN A CA 1
ATOM 688 C C . ASN A 1 82 ? -7.743 3.694 31.003 1.00 87.06 82 ASN A C 1
ATOM 690 O O . ASN A 1 82 ? -8.423 3.908 29.994 1.00 87.06 82 ASN A O 1
ATOM 694 N N . SER A 1 83 ? -8.260 3.017 32.030 1.00 86.81 83 SER A N 1
ATOM 695 C CA . SER A 1 83 ? -9.653 2.542 32.043 1.00 86.81 83 SER A CA 1
ATOM 696 C C . SER A 1 83 ? -10.665 3.691 32.047 1.00 86.81 83 SER A C 1
ATOM 698 O O . SER A 1 83 ? -11.689 3.598 31.372 1.00 86.81 83 SER A O 1
ATOM 700 N N . THR A 1 84 ? -10.363 4.782 32.753 1.00 86.38 84 THR A N 1
ATOM 701 C CA . THR A 1 84 ? -11.215 5.975 32.840 1.00 86.38 84 THR A CA 1
ATOM 702 C C . THR A 1 84 ? -11.305 6.717 31.510 1.00 86.38 84 THR A C 1
ATOM 704 O O . THR A 1 84 ? -12.403 7.020 31.058 1.00 86.38 84 THR A O 1
ATOM 707 N N . GLU A 1 85 ? -10.175 6.923 30.835 1.00 86.00 85 GLU A N 1
ATOM 708 C CA . GLU A 1 85 ? -10.105 7.521 29.502 1.00 86.00 85 GLU A CA 1
ATOM 709 C C . GLU A 1 85 ? -10.818 6.631 28.490 1.00 86.00 85 GLU A C 1
ATOM 711 O O . GLU A 1 85 ? -11.593 7.115 27.676 1.00 86.00 85 GLU A O 1
ATOM 716 N N . PHE A 1 86 ? -10.619 5.311 28.553 1.00 87.38 86 PHE A N 1
ATOM 717 C CA . PHE A 1 86 ? -11.333 4.386 27.675 1.00 87.38 86 PHE A CA 1
ATOM 718 C C . PHE A 1 86 ? -12.852 4.499 27.849 1.00 87.38 86 PHE A C 1
ATOM 720 O O . PHE A 1 86 ? -13.577 4.584 26.859 1.00 87.38 86 PHE A O 1
ATOM 727 N N . LEU A 1 87 ? -13.336 4.542 29.091 1.00 87.81 87 LEU A N 1
ATOM 728 C CA . LEU A 1 87 ? -14.754 4.726 29.383 1.00 87.81 87 LEU A CA 1
ATOM 729 C C . LEU A 1 87 ? -15.268 6.083 28.884 1.00 87.81 87 LEU A C 1
ATOM 731 O O . LEU A 1 87 ? -16.381 6.164 28.375 1.00 87.81 87 LEU A O 1
ATOM 735 N N . GLU A 1 88 ? -14.478 7.146 28.989 1.00 84.75 88 GLU A N 1
ATOM 736 C CA . GLU A 1 88 ? -14.846 8.467 28.480 1.00 84.75 88 GLU A CA 1
ATOM 737 C C . GLU A 1 88 ? -14.931 8.490 26.947 1.00 84.75 88 GLU A C 1
ATOM 739 O O . GLU A 1 88 ? -15.929 8.952 26.385 1.00 84.75 88 GLU A O 1
ATOM 744 N N . TYR A 1 89 ? -13.931 7.912 26.276 1.00 83.19 89 TYR A N 1
ATOM 745 C CA . TYR A 1 89 ? -13.858 7.847 24.821 1.00 83.19 89 TYR A CA 1
ATOM 746 C C . TYR A 1 89 ? -14.863 6.893 24.204 1.00 83.19 89 TYR A C 1
ATOM 748 O O . TYR A 1 89 ? -15.323 7.182 23.115 1.00 83.19 89 TYR A O 1
ATOM 756 N N . PHE A 1 90 ? -15.182 5.759 24.823 1.00 84.31 90 PHE A N 1
ATOM 757 C CA . PHE A 1 90 ? -16.037 4.732 24.214 1.00 84.31 90 PHE A CA 1
ATOM 758 C C . PHE A 1 90 ? -17.390 4.570 24.907 1.00 84.31 90 PHE A C 1
ATOM 760 O O . PHE A 1 90 ? -18.201 3.759 24.456 1.00 84.31 90 PHE A O 1
ATOM 767 N N . ARG A 1 91 ? -17.634 5.310 26.002 1.00 87.12 91 ARG A N 1
ATOM 768 C CA . ARG A 1 91 ? -18.836 5.220 26.858 1.00 87.12 91 ARG A CA 1
ATOM 769 C C . ARG A 1 91 ? -19.153 3.783 27.294 1.00 87.12 91 ARG A C 1
ATOM 771 O O . ARG A 1 91 ? -20.295 3.457 27.605 1.00 87.12 91 ARG A O 1
ATOM 778 N N . LEU A 1 92 ? -18.127 2.933 27.317 1.00 88.19 92 LEU A N 1
ATOM 779 C CA . LEU A 1 92 ? -18.190 1.511 27.615 1.00 88.19 92 LEU A CA 1
ATOM 780 C C . LEU A 1 92 ? -16.928 1.110 28.383 1.00 88.19 92 LEU A C 1
ATOM 782 O O . LEU A 1 92 ? -15.826 1.515 28.019 1.00 88.19 92 LEU A O 1
ATOM 786 N N . GLU A 1 93 ? -17.080 0.298 29.426 1.00 90.56 93 GLU A N 1
ATOM 787 C CA . GLU A 1 93 ? -15.935 -0.285 30.127 1.00 90.56 93 GLU A CA 1
ATOM 788 C C . GLU A 1 93 ? -15.152 -1.229 29.209 1.00 90.56 93 GLU A C 1
ATOM 790 O O . GLU A 1 93 ? -15.719 -1.921 28.356 1.00 90.56 93 GLU A O 1
ATOM 795 N N . ARG A 1 94 ? -13.836 -1.307 29.407 1.00 89.94 94 ARG A N 1
ATOM 796 C CA . ARG A 1 94 ? -12.968 -2.134 28.564 1.00 89.94 94 ARG A CA 1
ATOM 797 C C . ARG A 1 94 ? -13.279 -3.624 28.702 1.00 89.94 94 ARG A C 1
ATOM 799 O O . ARG A 1 94 ? -13.305 -4.326 27.693 1.00 89.94 94 ARG A O 1
ATOM 806 N N . GLU A 1 95 ? -13.581 -4.122 29.903 1.00 91.62 95 GLU A N 1
ATOM 807 C CA . GLU A 1 95 ? -14.001 -5.521 30.062 1.00 91.62 95 GLU A CA 1
ATOM 808 C C . GLU A 1 95 ? -15.363 -5.784 29.407 1.00 91.62 95 GLU A C 1
ATOM 810 O O . GLU A 1 95 ? -15.601 -6.860 28.856 1.00 91.62 95 GLU A O 1
ATOM 815 N N . ALA A 1 96 ? -16.279 -4.810 29.439 1.00 91.31 96 ALA A N 1
ATOM 816 C CA . ALA A 1 96 ? -17.559 -4.915 28.741 1.00 91.31 96 ALA A CA 1
ATOM 817 C C . ALA A 1 96 ? -17.375 -4.952 27.214 1.00 91.31 96 ALA A C 1
ATOM 819 O O . ALA A 1 96 ? -18.049 -5.735 26.544 1.00 91.31 96 ALA A O 1
ATOM 820 N N . PHE A 1 97 ? -16.421 -4.187 26.678 1.00 92.06 97 PHE A N 1
ATOM 821 C CA . PHE A 1 97 ? -16.042 -4.246 25.266 1.00 92.06 97 PHE A CA 1
ATOM 822 C C . PHE A 1 97 ? -15.578 -5.646 24.852 1.00 92.06 97 PHE A C 1
ATOM 824 O O . PHE A 1 97 ? -16.094 -6.193 23.879 1.00 92.06 97 PHE A O 1
ATOM 831 N N . PHE A 1 98 ? -14.655 -6.263 25.594 1.00 93.25 98 PHE A N 1
ATOM 832 C CA . PHE A 1 98 ? -14.176 -7.604 25.246 1.00 93.25 98 PHE A CA 1
ATOM 833 C C . PHE A 1 98 ? -15.269 -8.670 25.366 1.00 93.25 98 PHE A C 1
ATOM 835 O O . PHE A 1 98 ? -15.370 -9.526 24.493 1.00 93.25 98 PHE A O 1
ATOM 842 N N . ARG A 1 99 ? -16.169 -8.562 26.352 1.00 93.69 99 ARG A N 1
ATOM 843 C CA . ARG A 1 99 ? -17.351 -9.440 26.431 1.00 93.69 99 ARG A CA 1
ATOM 844 C C . ARG A 1 99 ? -18.267 -9.305 25.212 1.00 93.69 99 ARG A C 1
ATOM 846 O O . ARG A 1 99 ? -18.789 -10.307 24.730 1.00 93.69 99 ARG A O 1
ATOM 853 N N . LEU A 1 100 ? -18.453 -8.087 24.697 1.00 90.94 100 LEU A N 1
ATOM 854 C CA . LEU A 1 100 ? -19.205 -7.851 23.460 1.00 90.94 100 LEU A CA 1
ATOM 855 C C . LEU A 1 100 ? -18.502 -8.479 22.249 1.00 90.94 100 LEU A C 1
ATOM 857 O O . LEU A 1 100 ? -19.153 -9.112 21.420 1.00 90.94 100 LEU A O 1
ATOM 861 N N . VAL A 1 101 ? -17.182 -8.324 22.151 1.00 92.88 101 VAL A N 1
ATOM 862 C CA . VAL A 1 101 ? -16.379 -8.944 21.088 1.00 92.88 101 VAL A CA 1
ATOM 863 C C . VAL A 1 101 ? -16.501 -10.466 21.136 1.00 92.88 101 VAL A C 1
ATOM 865 O O . VAL A 1 101 ? -16.722 -11.082 20.096 1.00 92.88 101 VAL A O 1
ATOM 868 N N . ASP A 1 102 ? -16.410 -11.068 22.322 1.00 93.38 102 ASP A N 1
ATOM 869 C CA . ASP A 1 102 ? -16.530 -12.515 22.513 1.00 93.38 102 ASP A CA 1
ATOM 870 C C . ASP A 1 102 ? -17.910 -13.037 22.110 1.00 93.38 102 ASP A C 1
ATOM 872 O O . ASP A 1 102 ? -18.004 -14.077 21.463 1.00 93.38 102 ASP A O 1
ATOM 876 N N . LEU A 1 103 ? -18.974 -12.283 22.400 1.00 92.81 103 LEU A N 1
ATOM 877 C CA . LEU A 1 103 ? -20.340 -12.637 22.010 1.00 92.81 103 LEU A CA 1
ATOM 878 C C . LEU A 1 103 ? -20.519 -12.717 20.485 1.00 92.81 103 LEU A C 1
ATOM 880 O O . LEU A 1 103 ? -21.279 -13.545 19.987 1.00 92.81 103 LEU A O 1
ATOM 884 N N . VAL A 1 104 ? -19.849 -11.836 19.739 1.00 90.50 104 VAL A N 1
ATOM 885 C CA . VAL A 1 104 ? -20.023 -11.696 18.282 1.00 90.50 104 VAL A CA 1
ATOM 886 C C . VAL A 1 104 ? -18.922 -12.426 17.499 1.00 90.50 104 VAL A C 1
ATOM 888 O O . VAL A 1 104 ? -18.989 -12.511 16.271 1.00 90.50 104 VAL A O 1
ATOM 891 N N . ARG A 1 105 ? -17.925 -12.990 18.191 1.00 89.12 105 ARG A N 1
ATOM 892 C CA . ARG A 1 105 ? -16.722 -13.590 17.598 1.00 89.12 105 ARG A CA 1
ATOM 893 C C . ARG A 1 105 ? -17.035 -14.634 16.526 1.00 89.12 105 ARG A C 1
ATOM 895 O O . ARG A 1 105 ? -16.447 -14.586 15.449 1.00 89.12 105 ARG A O 1
ATOM 902 N N . ASP A 1 106 ? -17.990 -15.514 16.810 1.00 87.50 106 ASP A N 1
ATOM 903 C CA . ASP A 1 106 ? -18.341 -16.648 15.947 1.00 87.50 106 ASP A CA 1
ATOM 904 C C . ASP A 1 106 ? -19.501 -16.339 14.986 1.00 87.50 106 ASP A C 1
ATOM 906 O O . ASP A 1 106 ? -20.000 -17.218 14.279 1.00 87.50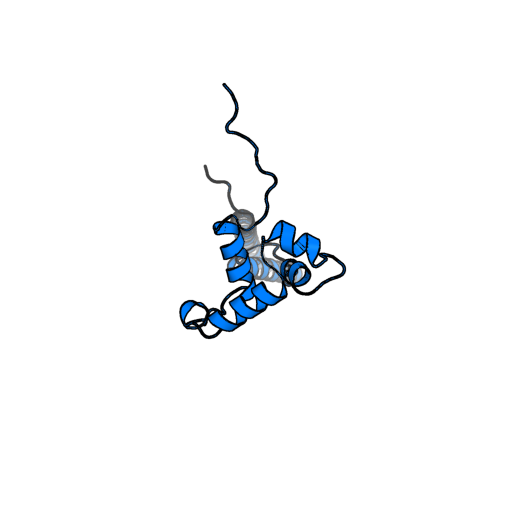 106 ASP A O 1
ATOM 910 N N . HIS A 1 107 ? -19.961 -15.085 14.939 1.00 88.00 107 HIS A N 1
ATOM 911 C CA . HIS A 1 107 ? -21.064 -14.705 14.070 1.00 88.00 107 HIS A CA 1
ATOM 912 C C . HIS A 1 107 ? -20.644 -14.823 12.592 1.00 88.00 107 HIS A C 1
ATOM 914 O O . HIS A 1 107 ? -19.587 -14.312 12.217 1.00 88.00 107 HIS A O 1
ATOM 920 N N . PRO A 1 108 ? -21.475 -15.394 11.696 1.00 85.94 108 PRO A N 1
ATOM 921 C CA . PRO A 1 108 ? -21.104 -15.625 10.295 1.00 85.94 108 PRO A CA 1
ATOM 922 C C . PRO A 1 108 ? -20.709 -14.349 9.538 1.00 85.94 108 PRO A C 1
ATOM 924 O O . PRO A 1 108 ? -19.901 -14.404 8.619 1.00 85.94 108 PRO A O 1
ATOM 927 N N . ALA A 1 109 ? -21.228 -13.186 9.945 1.00 83.81 109 ALA A N 1
ATOM 928 C CA . ALA A 1 109 ? -20.838 -11.890 9.374 1.00 83.81 109 ALA A CA 1
ATOM 929 C C . ALA A 1 109 ? -19.393 -11.459 9.707 1.00 83.81 109 ALA A C 1
ATOM 931 O O . ALA A 1 109 ? -18.846 -10.595 9.026 1.00 83.81 109 ALA A O 1
ATOM 932 N N . MET A 1 110 ? -18.792 -12.038 10.750 1.00 82.25 110 MET A N 1
ATOM 933 C CA . MET A 1 110 ? -17.424 -11.765 11.205 1.00 82.25 110 MET A CA 1
ATOM 934 C C . MET A 1 110 ? -16.415 -12.810 10.719 1.00 82.25 110 MET A C 1
ATOM 936 O O . MET A 1 110 ? -15.207 -12.648 10.894 1.00 82.25 110 MET A O 1
ATOM 940 N N . VAL A 1 111 ? -16.898 -13.876 10.081 1.00 79.50 111 VAL A N 1
ATOM 941 C CA . VAL A 1 111 ? -16.068 -14.928 9.501 1.00 79.50 111 VAL A CA 1
ATOM 942 C C . VAL A 1 111 ? -15.799 -14.589 8.038 1.00 79.50 111 VAL A C 1
ATOM 944 O O . VAL A 1 111 ? -16.708 -14.265 7.274 1.00 79.50 111 VAL A O 1
ATOM 947 N N . SER A 1 112 ? -14.537 -14.665 7.611 1.00 75.00 112 SER A N 1
ATOM 948 C CA . SER A 1 112 ? -14.208 -14.495 6.196 1.00 75.00 112 SER A CA 1
ATOM 949 C C . SER A 1 112 ? -14.804 -15.627 5.367 1.00 75.00 112 SER A C 1
ATOM 951 O O . SER A 1 112 ? -14.429 -16.786 5.542 1.00 75.00 112 SER A O 1
ATOM 953 N N . SER A 1 113 ? -15.674 -15.292 4.418 1.00 67.81 113 SER A N 1
ATOM 954 C CA . SER A 1 113 ? -16.092 -16.220 3.371 1.00 67.81 113 SER A CA 1
ATOM 955 C C . SER A 1 113 ? -15.161 -16.082 2.159 1.00 67.81 113 SER A C 1
ATOM 957 O O . SER A 1 113 ? -15.073 -15.031 1.523 1.00 67.81 113 SER A O 1
ATOM 959 N N . GLY A 1 114 ? -14.426 -17.151 1.843 1.00 71.38 114 GLY A N 1
ATOM 960 C CA . GLY A 1 114 ? -13.568 -17.241 0.654 1.00 71.38 114 GLY A CA 1
ATOM 961 C C . GLY A 1 114 ? -12.120 -16.766 0.843 1.00 71.38 114 GLY A C 1
ATOM 962 O O . GLY A 1 114 ? -11.561 -16.818 1.933 1.00 71.38 114 GLY A O 1
ATOM 963 N N . ASN A 1 115 ? -11.494 -16.317 -0.251 1.00 72.25 115 ASN A N 1
ATOM 964 C CA . ASN A 1 115 ? -10.044 -16.055 -0.337 1.00 72.25 115 ASN A CA 1
ATOM 965 C C . ASN A 1 115 ? -9.580 -14.724 0.290 1.00 72.25 115 ASN A C 1
ATOM 967 O O . ASN A 1 115 ? -8.395 -14.392 0.225 1.00 72.25 115 ASN A O 1
ATOM 971 N N . CYS A 1 116 ? -10.491 -13.932 0.859 1.00 67.19 116 CYS A N 1
ATOM 972 C CA . CYS A 1 116 ? -10.168 -12.638 1.457 1.00 67.19 116 CYS A CA 1
ATOM 973 C C . CYS A 1 116 ? -10.274 -12.720 2.984 1.00 67.19 116 CYS A C 1
ATOM 975 O O . CYS A 1 116 ? -11.384 -12.886 3.486 1.00 67.19 116 CYS A O 1
ATOM 977 N N . PRO A 1 117 ? -9.172 -12.545 3.739 1.00 70.19 117 PRO A N 1
ATOM 978 C CA . PRO A 1 117 ? -9.240 -12.535 5.194 1.00 70.19 117 PRO A CA 1
ATOM 979 C C . PRO A 1 117 ? -10.081 -11.353 5.687 1.00 70.19 117 PRO A C 1
ATOM 981 O O . PRO A 1 117 ? -10.039 -10.258 5.111 1.00 70.19 117 PRO A O 1
ATOM 984 N N . PHE A 1 118 ? -10.813 -11.563 6.781 1.00 78.44 118 PHE A N 1
ATOM 985 C CA . PHE A 1 118 ? -11.604 -10.524 7.429 1.00 78.44 118 PHE A CA 1
ATOM 986 C C . PHE A 1 118 ? -10.657 -9.475 8.024 1.00 78.44 118 PHE A C 1
ATOM 988 O O . PHE A 1 118 ? -9.946 -9.718 9.001 1.00 78.44 118 PHE A O 1
ATOM 995 N N . ARG A 1 119 ? -10.562 -8.313 7.370 1.00 78.81 119 ARG A N 1
ATOM 996 C CA . ARG A 1 119 ? -9.559 -7.299 7.718 1.00 78.81 119 ARG A CA 1
ATOM 997 C C . ARG A 1 119 ? -9.888 -6.650 9.057 1.00 78.81 119 ARG A C 1
ATOM 999 O O . ARG A 1 119 ? -10.983 -6.123 9.227 1.00 78.81 119 ARG A O 1
ATOM 1006 N N . GLY A 1 120 ? -8.898 -6.630 9.950 1.00 77.06 120 GLY A N 1
ATOM 1007 C CA . GLY A 1 120 ? -8.966 -5.942 11.241 1.00 77.06 120 GLY A CA 1
ATOM 1008 C C . GLY A 1 120 ? -9.593 -6.741 12.383 1.00 77.06 120 GLY A C 1
ATOM 1009 O O . GLY A 1 120 ? -9.507 -6.295 13.519 1.00 77.06 120 GLY A O 1
ATOM 1010 N N . GLY A 1 121 ? -10.170 -7.917 12.113 1.00 87.12 121 GLY A N 1
ATOM 1011 C CA . GLY A 1 121 ? -10.773 -8.758 13.152 1.00 87.12 121 GLY A CA 1
ATOM 1012 C C . GLY A 1 121 ? -12.028 -8.149 13.785 1.00 87.12 121 GLY A C 1
ATOM 1013 O O . GLY A 1 121 ? -12.400 -7.010 13.517 1.00 87.12 121 GLY A O 1
ATOM 1014 N N . VAL A 1 122 ? -12.704 -8.920 14.631 1.00 89.75 122 VAL A N 1
ATOM 1015 C CA . VAL A 1 122 ? -13.987 -8.516 15.238 1.00 89.75 122 VAL A CA 1
ATOM 1016 C C . VAL A 1 122 ? -13.843 -7.241 16.072 1.00 89.75 122 VAL A C 1
ATOM 1018 O O . VAL A 1 122 ? -14.687 -6.354 16.002 1.00 89.75 122 VAL A O 1
ATOM 1021 N N . GLU A 1 123 ? -12.724 -7.101 16.781 1.00 91.06 123 GLU A N 1
ATOM 1022 C CA . GLU A 1 123 ? -12.401 -5.951 17.630 1.00 91.06 123 GLU A CA 1
ATOM 1023 C C . GLU A 1 123 ? -12.439 -4.617 16.878 1.00 91.06 123 GLU A C 1
ATOM 1025 O O . GLU A 1 123 ? -13.102 -3.679 17.321 1.00 91.06 123 GLU A O 1
ATOM 1030 N N . LEU A 1 124 ? -11.783 -4.523 15.714 1.00 89.56 124 LEU A N 1
ATOM 1031 C CA . LEU A 1 124 ? -11.770 -3.280 14.941 1.00 89.56 124 LEU A CA 1
ATOM 1032 C C . LEU A 1 124 ? -13.173 -2.914 14.449 1.00 89.56 124 LEU A C 1
ATOM 1034 O O . LEU A 1 124 ? -13.547 -1.742 14.458 1.00 89.56 124 LEU A O 1
ATOM 1038 N N . HIS A 1 125 ? -13.958 -3.903 14.027 1.00 89.75 125 HIS A N 1
ATOM 1039 C CA . HIS A 1 125 ? -15.325 -3.664 13.561 1.00 89.75 125 HIS A CA 1
ATOM 1040 C C . HIS A 1 125 ? -16.240 -3.237 14.709 1.00 89.75 125 HIS A C 1
ATOM 1042 O O . HIS A 1 125 ? -17.044 -2.325 14.524 1.00 89.75 125 HIS A O 1
ATOM 1048 N N . MET A 1 126 ? -16.066 -3.800 15.908 1.00 90.88 126 MET A N 1
ATOM 1049 C CA . MET A 1 126 ? -16.778 -3.348 17.108 1.00 90.88 126 MET A CA 1
ATOM 1050 C C . MET A 1 126 ? -16.375 -1.927 17.520 1.00 90.88 126 MET A C 1
ATOM 1052 O O . MET A 1 126 ? -17.238 -1.126 17.871 1.00 90.88 126 MET A O 1
ATOM 1056 N N . LEU A 1 127 ? -15.096 -1.556 17.404 1.00 88.69 127 LEU A N 1
ATOM 1057 C CA . LEU A 1 127 ? -14.655 -0.172 17.622 1.00 88.69 127 LEU A CA 1
ATOM 1058 C C . LEU A 1 127 ? -15.303 0.806 16.630 1.00 88.69 127 LEU A C 1
ATOM 1060 O O . LEU A 1 127 ? -15.741 1.893 17.015 1.00 88.69 127 LEU A O 1
ATOM 1064 N N . VAL A 1 128 ? -15.392 0.426 15.352 1.00 87.94 128 VAL A N 1
ATOM 1065 C CA . VAL A 1 128 ? -16.085 1.225 14.328 1.00 87.94 128 VAL A CA 1
ATOM 1066 C C . VAL A 1 128 ? -17.579 1.327 14.638 1.00 87.94 128 VAL A C 1
ATOM 1068 O O . VAL A 1 128 ? -18.141 2.414 14.516 1.00 87.94 128 VAL A O 1
ATOM 1071 N N . LEU A 1 129 ? -18.210 0.243 15.095 1.00 88.81 129 LEU A N 1
ATOM 1072 C CA . LEU A 1 129 ? -19.612 0.242 15.510 1.00 88.81 129 LEU A CA 1
ATOM 1073 C C . LEU A 1 129 ? -19.860 1.231 16.655 1.00 88.81 129 LEU A C 1
ATOM 1075 O O . LEU A 1 129 ? -20.759 2.061 16.544 1.00 88.81 129 LEU A O 1
ATOM 1079 N N . LEU A 1 130 ? -19.043 1.202 17.712 1.00 87.38 130 LEU A N 1
ATOM 1080 C CA . LEU A 1 130 ? -19.149 2.153 18.827 1.00 87.38 130 LEU A CA 1
ATOM 1081 C C . LEU A 1 130 ? -19.017 3.604 18.351 1.00 87.38 130 LEU A C 1
ATOM 1083 O O . LEU A 1 130 ? -19.760 4.482 18.794 1.00 87.38 130 LEU A O 1
ATOM 1087 N N . LYS A 1 131 ? -18.133 3.853 17.381 1.00 85.12 131 LYS A N 1
ATOM 1088 C CA . LYS A 1 131 ? -18.025 5.160 16.729 1.00 85.12 131 LYS A CA 1
ATOM 1089 C C . LYS A 1 131 ? -19.281 5.557 15.963 1.00 85.12 131 LYS A C 1
ATOM 1091 O O . LYS A 1 131 ? -19.715 6.699 16.081 1.00 85.12 131 LYS A O 1
ATOM 1096 N N . CYS A 1 132 ? -19.881 4.642 15.213 1.00 84.00 132 CYS A N 1
ATOM 1097 C CA . CYS A 1 132 ? -21.123 4.902 14.486 1.00 84.00 132 CYS A CA 1
ATOM 1098 C C . CYS A 1 132 ? -22.322 5.130 15.416 1.00 84.00 132 CYS A C 1
ATOM 1100 O O . CYS A 1 132 ? -23.181 5.946 15.098 1.00 84.00 132 CYS A O 1
ATOM 1102 N N . LEU A 1 133 ? -22.366 4.453 16.564 1.00 84.06 133 LEU A N 1
ATOM 1103 C CA . LEU A 1 133 ? -23.421 4.616 17.569 1.00 84.06 133 LEU A CA 1
ATOM 1104 C C . LEU A 1 133 ? -23.293 5.911 18.385 1.00 84.06 133 LEU A C 1
ATOM 1106 O O . LEU A 1 133 ? -24.138 6.180 19.233 1.00 84.06 133 LEU A O 1
ATOM 1110 N N . GLY A 1 134 ? -22.242 6.709 18.163 1.00 74.25 134 GLY A N 1
ATOM 1111 C CA . GLY A 1 134 ? -21.978 7.908 18.960 1.00 74.25 134 GLY A CA 1
ATOM 1112 C C . GLY A 1 134 ? -21.525 7.601 20.390 1.00 74.25 134 GLY A C 1
ATOM 1113 O O . GLY A 1 134 ? -21.427 8.509 21.207 1.00 74.25 134 GLY A O 1
ATOM 1114 N N . ALA A 1 135 ? -21.207 6.337 20.685 1.00 71.56 135 ALA A N 1
ATOM 1115 C CA . ALA A 1 135 ? -20.538 5.950 21.922 1.00 71.56 135 ALA A CA 1
ATOM 1116 C C . ALA A 1 135 ? -19.070 6.406 21.921 1.00 71.56 135 ALA A C 1
ATOM 1118 O O . ALA A 1 135 ? -18.446 6.473 22.972 1.00 71.56 135 ALA A O 1
ATOM 1119 N N . PHE A 1 136 ? -18.531 6.776 20.752 1.00 66.38 136 PHE A N 1
ATOM 1120 C CA . PHE A 1 136 ? -17.252 7.466 20.675 1.00 66.38 136 PHE A CA 1
ATOM 1121 C C . PHE A 1 136 ? -17.417 8.914 21.152 1.00 66.38 136 PHE A C 1
ATOM 1123 O O . PHE A 1 136 ? -17.896 9.768 20.402 1.00 66.38 136 PHE A O 1
ATOM 1130 N N . GLY A 1 137 ? -17.067 9.147 22.417 1.00 57.53 137 GLY A N 1
ATOM 1131 C CA . GLY A 1 137 ? -17.048 10.434 23.089 1.00 57.53 137 GLY A CA 1
ATOM 1132 C C . GLY A 1 137 ? -16.343 11.458 22.220 1.00 57.53 137 GLY A C 1
ATOM 1133 O O . GLY A 1 137 ? -15.140 11.400 21.986 1.00 57.53 137 GLY A O 1
ATOM 1134 N N . ASN A 1 138 ? -17.136 12.371 21.690 1.00 50.28 138 ASN A N 1
ATOM 1135 C CA . ASN A 1 138 ? -16.653 13.541 21.007 1.00 50.28 138 ASN A CA 1
ATOM 1136 C C . ASN A 1 138 ? -17.193 14.702 21.831 1.00 50.28 138 ASN A C 1
ATOM 1138 O O . ASN A 1 138 ? -18.413 14.834 21.949 1.00 50.28 138 ASN A O 1
ATOM 1142 N N . ASP A 1 139 ? -16.322 15.578 22.317 1.00 50.88 139 ASP A N 1
ATOM 1143 C CA . ASP A 1 139 ? -16.691 16.912 22.813 1.00 50.88 139 ASP A CA 1
ATOM 1144 C C . ASP A 1 139 ? -17.236 17.814 21.682 1.00 50.88 139 ASP A C 1
ATOM 1146 O O . ASP A 1 139 ? -17.237 19.041 21.754 1.00 50.88 139 ASP A O 1
ATOM 1150 N N . ASN A 1 140 ? -17.766 17.217 20.611 1.00 45.78 140 ASN A N 1
ATOM 1151 C CA . ASN A 1 140 ? -18.471 17.897 19.543 1.00 45.78 140 ASN A CA 1
ATOM 1152 C C . ASN A 1 140 ? -19.930 18.133 19.950 1.00 45.78 140 ASN A C 1
ATOM 1154 O O . ASN A 1 140 ? -20.864 17.848 19.202 1.00 45.78 140 ASN A O 1
ATOM 1158 N N . THR A 1 141 ? -20.113 18.792 21.090 1.00 44.22 141 THR A N 1
ATOM 1159 C CA . THR A 1 141 ? -21.079 19.885 21.195 1.00 44.22 141 THR A CA 1
ATOM 1160 C C . THR A 1 141 ? -20.585 21.069 20.356 1.00 44.22 141 THR A C 1
ATOM 1162 O O . THR A 1 141 ? -20.321 22.134 20.894 1.00 44.22 141 THR A O 1
ATOM 1165 N N . TRP A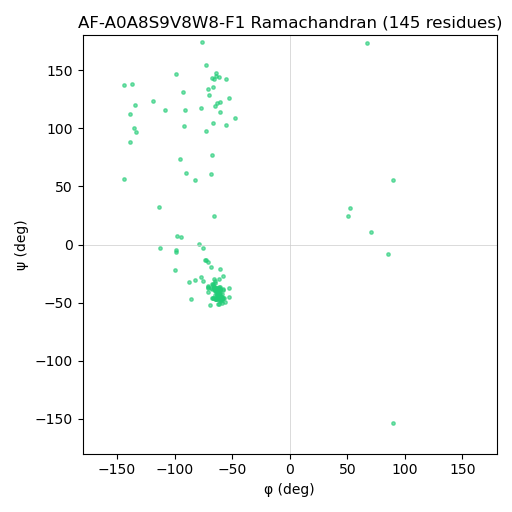 1 142 ? -20.403 20.919 19.041 1.00 46.81 142 TRP A N 1
ATOM 1166 C CA . TRP A 1 142 ? -20.069 22.055 18.180 1.00 46.81 142 TRP A CA 1
ATOM 1167 C C . TRP A 1 142 ? -20.916 22.031 16.909 1.00 46.81 142 TRP A C 1
ATOM 1169 O O . TRP A 1 142 ? -20.842 21.108 16.102 1.00 46.81 142 TRP A O 1
ATOM 1179 N N . SER A 1 143 ? -21.678 23.121 16.755 1.00 45.69 143 SER A N 1
ATOM 1180 C CA . SER A 1 143 ? -22.455 23.594 15.597 1.00 45.69 143 SER A CA 1
ATOM 1181 C C . SER A 1 143 ? -23.922 23.155 15.417 1.00 45.69 143 SER A C 1
ATOM 1183 O O . SER A 1 143 ? -24.325 22.756 14.332 1.00 45.69 143 SER A O 1
ATOM 1185 N N . LYS A 1 144 ? -24.770 23.391 16.432 1.00 43.22 144 LYS A N 1
ATOM 1186 C CA . LYS A 1 144 ? -26.137 23.937 16.227 1.00 43.22 144 LYS A CA 1
ATOM 1187 C C . LYS A 1 144 ? -26.543 24.903 17.352 1.00 43.22 144 LYS A C 1
ATOM 1189 O O . LYS A 1 144 ? -27.561 24.719 18.003 1.00 43.22 144 LYS A O 1
ATOM 1194 N N . GLN A 1 145 ? -25.743 25.940 17.573 1.00 45.62 145 GLN A N 1
ATOM 1195 C CA . GLN A 1 145 ? -26.221 27.187 18.174 1.00 45.62 145 GLN A CA 1
ATOM 1196 C C . GLN A 1 145 ? -25.561 28.347 17.429 1.00 45.62 145 GLN A C 1
ATOM 1198 O O . GLN A 1 145 ? -24.470 28.789 17.761 1.00 45.62 145 GLN A O 1
ATOM 1203 N N . ALA A 1 146 ? -26.221 28.775 16.361 1.00 36.59 146 ALA A N 1
ATOM 1204 C CA . ALA A 1 146 ? -26.137 30.133 15.854 1.00 36.59 146 ALA A CA 1
ATOM 1205 C C . ALA A 1 146 ? -27.592 30.530 15.589 1.00 36.59 146 ALA A C 1
ATOM 1207 O O . ALA A 1 146 ? -28.200 30.071 14.619 1.00 36.59 146 ALA A O 1
ATOM 1208 N N . GLN A 1 147 ? -28.163 31.220 16.575 1.00 37.03 147 GLN A N 1
ATOM 1209 C CA . GLN A 1 147 ? -29.343 32.066 16.427 1.00 37.03 147 GLN A CA 1
ATOM 1210 C C . GLN A 1 147 ? -28.902 33.390 15.810 1.00 37.03 147 GLN A C 1
ATOM 1212 O O . GLN A 1 147 ? -27.780 33.830 16.154 1.00 37.03 1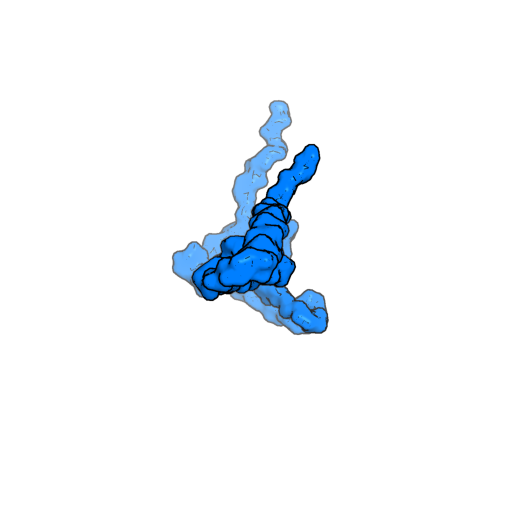47 GLN A O 1
#